Protein AF-A0A959PLN5-F1 (afdb_monomer_lite)

Sequence (98 aa):
MILLIRRAVSHLFRGSWIYIQAILFLGALLPHAAQAIGNEPPYVLEILKHSQTLNVLRGDHVERTFYVSVGRGGDGDKRKLGDKLTPTGVYRIVDFND

pLDDT: mean 71.99, std 15.17, range [48.72, 95.12]

Secondary structure (DSSP, 8-state):
--TTSSSSSSSTTSSHHHHHHHHHHHHTTS-----------S-EEEEETTTTEEEEEETTEEEEEEE----TT-SS---STTS-PPP-S---------

Radius of gyration: 34.03 Å; chains: 1; bounding box: 81×41×80 Å

Structure (mmCIF, N/CA/C/O backbone):
data_AF-A0A959PLN5-F1
#
_entry.id   AF-A0A959PLN5-F1
#
loop_
_atom_site.group_PDB
_atom_site.id
_atom_site.type_symbol
_atom_site.label_atom_id
_atom_site.label_alt_id
_atom_site.label_comp_id
_atom_site.label_asym_id
_atom_site.label_entity_id
_atom_site.label_seq_id
_atom_site.pdbx_PDB_ins_code
_atom_site.Cartn_x
_atom_site.Cartn_y
_atom_site.Cartn_z
_atom_site.occupancy
_atom_site.B_iso_or_equiv
_atom_site.auth_seq_id
_atom_site.auth_comp_id
_atom_site.auth_asym_id
_atom_site.auth_atom_id
_atom_site.pdbx_PDB_model_num
ATOM 1 N N . MET A 1 1 ? 62.570 -25.904 -62.547 1.00 51.00 1 MET A N 1
ATOM 2 C CA . MET A 1 1 ? 62.917 -25.503 -61.164 1.00 51.00 1 MET A CA 1
ATOM 3 C C . MET A 1 1 ? 61.731 -24.772 -60.515 1.00 51.00 1 MET A C 1
ATOM 5 O O . MET A 1 1 ? 61.811 -23.588 -60.252 1.00 51.00 1 MET A O 1
ATOM 9 N N . ILE A 1 2 ? 60.588 -25.453 -60.334 1.00 50.22 2 ILE A N 1
ATOM 10 C CA . ILE A 1 2 ? 59.321 -24.867 -59.815 1.00 50.22 2 ILE A CA 1
ATOM 11 C C . ILE A 1 2 ? 58.755 -25.707 -58.641 1.00 50.22 2 ILE A C 1
ATOM 13 O O . ILE A 1 2 ? 57.723 -25.393 -58.059 1.00 50.22 2 ILE A O 1
ATOM 17 N N . LEU A 1 3 ? 59.457 -26.768 -58.225 1.00 50.72 3 LEU A N 1
ATOM 18 C CA . LEU A 1 3 ? 58.946 -27.735 -57.246 1.00 50.72 3 LEU A CA 1
ATOM 19 C C . LEU A 1 3 ? 59.348 -27.458 -55.784 1.00 50.72 3 LEU A C 1
ATOM 21 O O . LEU A 1 3 ? 58.983 -28.237 -54.910 1.00 50.72 3 LEU A O 1
ATOM 25 N N . LEU A 1 4 ? 60.084 -26.376 -55.494 1.00 50.38 4 LEU A N 1
ATOM 26 C CA . LEU A 1 4 ? 60.598 -26.111 -54.138 1.00 50.38 4 LEU A CA 1
ATOM 27 C C . LEU A 1 4 ? 59.825 -25.037 -53.347 1.00 50.38 4 LEU A C 1
ATOM 29 O O . LEU A 1 4 ? 60.167 -24.780 -52.200 1.00 50.38 4 LEU A O 1
ATOM 33 N N . ILE A 1 5 ? 58.775 -24.429 -53.917 1.00 51.53 5 ILE A N 1
ATOM 34 C CA . ILE A 1 5 ? 58.025 -23.318 -53.280 1.00 51.53 5 ILE A CA 1
ATOM 35 C C . ILE A 1 5 ? 56.618 -23.758 -52.822 1.00 51.53 5 ILE A C 1
ATOM 37 O O . ILE A 1 5 ? 55.764 -22.945 -52.502 1.00 51.53 5 ILE A O 1
ATOM 41 N N . ARG A 1 6 ? 56.327 -25.065 -52.754 1.00 49.00 6 ARG A N 1
ATOM 42 C CA . ARG A 1 6 ? 55.027 -25.554 -52.238 1.00 49.00 6 ARG A CA 1
ATOM 43 C C . ARG A 1 6 ? 55.062 -26.145 -50.830 1.00 49.00 6 ARG A C 1
ATOM 45 O O . ARG A 1 6 ? 54.015 -26.525 -50.324 1.00 49.00 6 ARG A O 1
ATOM 52 N N . ARG A 1 7 ? 56.222 -26.191 -50.167 1.00 50.12 7 ARG A N 1
ATOM 53 C CA . ARG A 1 7 ? 56.357 -26.839 -48.845 1.00 50.12 7 ARG A CA 1
ATOM 54 C C . ARG A 1 7 ? 56.515 -25.885 -47.656 1.00 50.12 7 ARG A C 1
ATOM 56 O O . ARG A 1 7 ? 56.627 -26.353 -46.532 1.00 50.12 7 ARG A O 1
ATOM 63 N N . ALA A 1 8 ? 56.506 -24.572 -47.886 1.00 50.72 8 ALA A N 1
ATOM 64 C CA . ALA A 1 8 ? 56.781 -23.574 -46.845 1.00 50.72 8 ALA A CA 1
ATOM 65 C C . ALA A 1 8 ? 55.577 -22.685 -46.473 1.00 50.72 8 ALA A C 1
ATOM 67 O O . ALA A 1 8 ? 55.721 -21.772 -45.670 1.00 50.72 8 ALA A O 1
ATOM 68 N N . VAL A 1 9 ? 54.382 -22.944 -47.020 1.00 52.12 9 VAL A N 1
ATOM 69 C CA . VAL A 1 9 ? 53.184 -22.099 -46.808 1.00 52.12 9 VAL A CA 1
ATOM 70 C C . VAL A 1 9 ? 52.009 -22.923 -46.268 1.00 52.12 9 VAL A C 1
ATOM 72 O O . VAL A 1 9 ? 50.869 -22.778 -46.679 1.00 52.12 9 VAL A O 1
ATOM 75 N N . SER A 1 10 ? 52.275 -23.855 -45.355 1.00 49.91 10 SER A N 1
ATOM 76 C CA . SER A 1 10 ? 51.212 -24.589 -44.642 1.00 49.91 10 SER A CA 1
ATOM 77 C C . SER A 1 10 ? 51.410 -24.633 -43.127 1.00 49.91 10 SER A C 1
ATOM 79 O O . SER A 1 10 ? 50.555 -25.144 -42.409 1.00 49.91 10 SER A O 1
ATOM 81 N N . HIS A 1 11 ? 52.509 -24.063 -42.623 1.00 48.72 11 HIS A N 1
ATOM 82 C CA . HIS A 1 11 ? 52.799 -24.004 -41.190 1.00 48.72 11 HIS A CA 1
ATOM 83 C C . HIS A 1 11 ? 52.550 -22.627 -40.560 1.00 48.72 11 HIS A C 1
ATOM 85 O O . HIS A 1 11 ? 52.451 -22.548 -39.341 1.00 48.72 11 HIS A O 1
ATOM 91 N N . LEU A 1 12 ? 52.361 -21.563 -41.354 1.00 51.56 12 LEU A N 1
ATOM 92 C CA . LEU A 1 12 ? 52.123 -20.214 -40.818 1.00 51.56 12 LEU A CA 1
ATOM 93 C C . LEU A 1 12 ? 50.669 -19.929 -40.391 1.00 51.56 12 LEU A C 1
ATOM 95 O O . LEU A 1 12 ? 50.429 -18.945 -39.706 1.00 51.56 12 LEU A O 1
ATOM 99 N N . PHE A 1 13 ? 49.701 -20.782 -40.744 1.00 50.53 13 PHE A N 1
ATOM 100 C CA . PHE A 1 13 ? 48.266 -20.537 -40.503 1.00 50.53 13 PHE A CA 1
ATOM 101 C C . PHE A 1 13 ? 47.616 -21.493 -39.488 1.00 50.53 13 PHE A C 1
ATOM 103 O O . PHE A 1 13 ? 46.397 -21.631 -39.458 1.00 50.53 13 PHE A O 1
ATOM 110 N N . ARG A 1 14 ? 48.401 -22.174 -38.642 1.00 54.84 14 ARG A N 1
ATOM 111 C CA . ARG A 1 14 ? 47.859 -23.086 -37.611 1.00 54.84 14 ARG A CA 1
ATOM 112 C C . ARG A 1 14 ? 47.777 -22.490 -36.202 1.00 54.84 14 ARG A C 1
ATOM 114 O O . ARG A 1 14 ? 47.040 -23.020 -35.382 1.00 54.84 14 ARG A O 1
ATOM 121 N N . GLY A 1 15 ? 48.495 -21.401 -35.920 1.00 52.09 15 GLY A N 1
ATOM 122 C CA . GLY A 1 15 ? 48.582 -20.831 -34.567 1.00 52.09 15 GLY A CA 1
ATOM 123 C C . GLY A 1 15 ? 47.433 -19.893 -34.188 1.00 52.09 15 GLY A C 1
ATOM 124 O O . GLY A 1 15 ? 47.038 -19.847 -33.029 1.00 52.09 15 GLY A O 1
ATOM 125 N N . SER A 1 16 ? 46.855 -19.172 -35.153 1.00 54.53 16 SER A N 1
ATOM 126 C CA . SER A 1 16 ? 45.947 -18.050 -34.857 1.00 54.53 16 SER A CA 1
ATOM 127 C C . SER A 1 16 ? 44.486 -18.440 -34.596 1.00 54.53 16 SER A C 1
ATOM 129 O O . SER A 1 16 ? 43.720 -17.625 -34.094 1.00 54.53 16 SER A O 1
ATOM 131 N N . TRP A 1 17 ? 44.083 -19.678 -34.900 1.00 52.28 17 TRP A N 1
ATOM 132 C CA . TRP A 1 17 ? 42.695 -20.141 -34.729 1.00 52.28 17 TRP A CA 1
ATOM 133 C C . TRP A 1 17 ? 42.325 -20.401 -33.259 1.00 52.28 17 TRP A C 1
ATOM 135 O O . TRP A 1 17 ? 41.181 -20.214 -32.849 1.00 52.28 17 TRP A O 1
ATOM 145 N N . ILE A 1 18 ? 43.311 -20.788 -32.444 1.00 60.38 18 ILE A N 1
ATOM 146 C CA . ILE A 1 18 ? 43.126 -21.135 -31.027 1.00 60.38 18 ILE A CA 1
ATOM 147 C C . ILE A 1 18 ? 42.824 -19.876 -30.200 1.00 60.38 18 ILE A C 1
ATOM 149 O O . ILE A 1 18 ? 41.981 -19.902 -29.307 1.00 60.38 18 ILE A O 1
ATOM 153 N N . TYR A 1 19 ? 43.450 -18.748 -30.543 1.00 57.97 19 TYR A N 1
ATOM 154 C CA . TYR A 1 19 ? 43.239 -17.479 -29.842 1.00 57.97 19 TYR A CA 1
ATOM 155 C C . TYR A 1 19 ? 41.850 -16.885 -30.100 1.00 57.97 19 TYR A C 1
ATOM 157 O O . TYR A 1 19 ? 41.254 -16.312 -29.192 1.00 57.97 19 TYR A O 1
ATOM 165 N N . ILE A 1 20 ? 41.292 -17.078 -31.300 1.00 60.66 20 ILE A N 1
ATOM 166 C CA . ILE A 1 20 ? 39.936 -16.617 -31.633 1.00 60.66 20 ILE A CA 1
ATOM 167 C C . ILE A 1 20 ? 38.885 -17.405 -30.829 1.00 60.66 20 ILE A C 1
ATOM 169 O O . ILE A 1 20 ? 37.938 -16.821 -30.307 1.00 60.66 20 ILE A O 1
ATOM 173 N N . GLN A 1 21 ? 39.086 -18.716 -30.655 1.00 59.06 21 GLN A N 1
ATOM 174 C CA . GLN A 1 21 ? 38.235 -19.570 -29.813 1.00 59.06 21 GLN A CA 1
ATOM 175 C C . GLN A 1 21 ? 38.347 -19.205 -28.322 1.00 59.06 21 GLN A C 1
ATOM 177 O O . GLN A 1 21 ? 37.335 -19.153 -27.626 1.00 59.06 21 GLN A O 1
ATOM 182 N N . ALA A 1 22 ? 39.556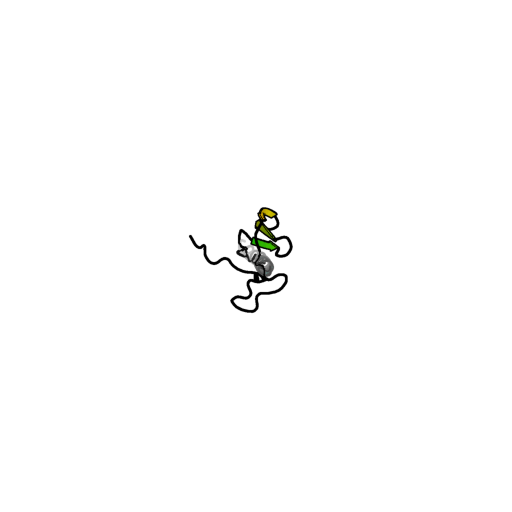 -18.898 -27.837 1.00 60.06 22 ALA A N 1
ATOM 183 C CA . ALA A 1 22 ? 39.791 -18.516 -26.445 1.00 60.06 22 ALA A CA 1
ATOM 184 C C . ALA A 1 22 ? 39.131 -17.174 -26.072 1.00 60.06 22 ALA A C 1
ATOM 186 O O . ALA A 1 22 ? 38.587 -17.048 -24.978 1.00 60.06 22 ALA A O 1
ATOM 187 N N . ILE A 1 23 ? 39.115 -16.192 -26.982 1.00 61.38 23 ILE A N 1
ATOM 18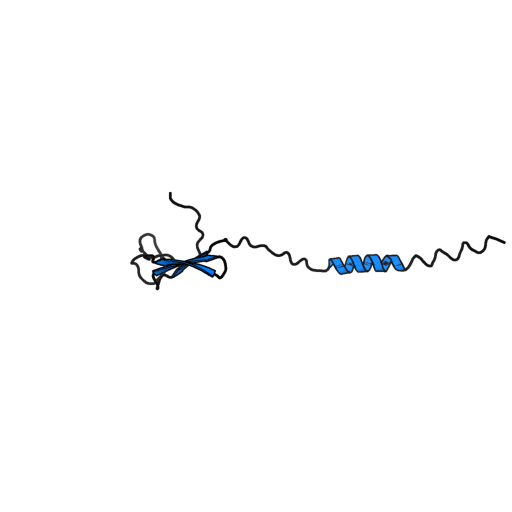8 C CA . ILE A 1 23 ? 38.438 -14.899 -26.767 1.00 61.38 23 ILE A CA 1
ATOM 189 C C . ILE A 1 23 ? 36.909 -15.071 -26.744 1.00 61.38 23 ILE A C 1
ATOM 191 O O . ILE A 1 23 ? 36.238 -14.471 -25.905 1.00 61.38 23 ILE A O 1
ATOM 195 N N . LEU A 1 24 ? 36.358 -15.939 -27.603 1.00 58.75 24 LEU A N 1
ATOM 196 C CA . LEU A 1 24 ? 34.929 -16.276 -27.595 1.00 58.75 24 LEU A CA 1
ATOM 197 C C . LEU A 1 24 ? 34.507 -17.027 -26.319 1.00 58.75 24 LEU A C 1
ATOM 199 O O . LEU A 1 24 ? 33.420 -16.781 -25.802 1.00 58.75 24 LEU A O 1
ATOM 203 N N . PHE A 1 25 ? 35.370 -17.887 -25.769 1.00 58.78 25 PHE A N 1
ATOM 204 C CA . PHE A 1 25 ? 35.116 -18.573 -24.495 1.00 58.78 25 PHE A CA 1
ATOM 205 C C . PHE A 1 25 ? 35.285 -17.658 -23.270 1.00 58.78 25 PHE A C 1
ATOM 207 O O . PHE A 1 25 ? 34.536 -17.790 -22.305 1.00 58.78 25 PHE A O 1
ATOM 214 N N . LEU A 1 26 ? 36.222 -16.704 -23.305 1.00 58.06 26 LEU A N 1
ATOM 215 C CA . LEU A 1 26 ? 36.441 -15.754 -22.207 1.00 58.06 26 LEU A CA 1
ATOM 216 C C . LEU A 1 26 ? 35.278 -14.757 -22.059 1.00 58.06 26 LEU A C 1
ATOM 218 O O . LEU A 1 26 ? 34.937 -14.375 -20.942 1.00 58.06 26 LEU A O 1
ATOM 222 N N . GLY A 1 27 ? 34.621 -14.383 -23.162 1.00 58.22 27 GLY A N 1
ATOM 223 C CA . GLY A 1 27 ? 33.413 -13.549 -23.128 1.00 58.22 27 GLY A CA 1
ATOM 224 C C . GLY A 1 27 ? 32.165 -14.262 -22.584 1.00 58.22 27 GLY A C 1
ATOM 225 O O . GLY A 1 27 ? 31.246 -13.600 -22.108 1.00 58.22 27 GLY A O 1
ATOM 226 N N . ALA A 1 28 ? 32.132 -15.599 -22.606 1.00 58.16 28 ALA A N 1
ATOM 227 C CA . ALA A 1 28 ? 30.980 -16.402 -22.180 1.00 58.16 28 ALA A CA 1
ATOM 228 C C . ALA A 1 28 ? 30.879 -16.602 -20.653 1.00 58.16 28 ALA A C 1
ATOM 230 O O . ALA A 1 28 ? 29.877 -17.120 -20.165 1.00 58.16 28 ALA A O 1
ATOM 231 N N . LEU A 1 29 ? 31.899 -16.183 -19.896 1.00 57.09 29 LEU A N 1
ATOM 232 C CA . LEU A 1 29 ? 31.930 -16.229 -18.429 1.00 57.09 29 LEU A CA 1
ATOM 233 C C . LEU A 1 29 ? 31.432 -14.940 -17.766 1.00 57.09 29 LEU A C 1
ATOM 235 O O . LEU A 1 29 ? 31.430 -14.855 -16.539 1.00 57.09 29 LEU A O 1
ATOM 239 N N . LEU A 1 30 ? 30.995 -13.945 -18.544 1.00 66.19 30 LEU A N 1
ATOM 240 C CA . LEU A 1 30 ? 30.318 -12.785 -17.980 1.00 66.19 30 LEU A CA 1
ATOM 241 C C . LEU A 1 30 ? 28.960 -13.246 -17.427 1.00 66.19 30 LEU A C 1
ATOM 243 O O . LEU A 1 30 ? 28.105 -13.681 -18.210 1.00 66.19 30 LEU A O 1
ATOM 247 N N . PRO A 1 31 ? 28.734 -13.179 -16.099 1.00 67.44 31 PRO A N 1
ATOM 248 C CA . PRO A 1 31 ? 27.417 -13.438 -15.557 1.00 67.44 31 PRO A CA 1
ATOM 249 C C . PRO A 1 31 ? 26.486 -12.412 -16.191 1.00 67.44 31 PRO A C 1
ATOM 251 O O . PRO A 1 31 ? 26.647 -11.204 -16.012 1.00 67.44 31 PRO A O 1
ATOM 254 N N . HIS A 1 32 ? 25.527 -12.898 -16.974 1.00 63.72 32 HIS A N 1
ATOM 255 C CA . HIS A 1 32 ? 24.399 -12.085 -17.375 1.00 63.72 32 HIS A CA 1
ATOM 256 C C . HIS A 1 32 ? 23.665 -11.785 -16.074 1.00 63.72 32 HIS A C 1
ATOM 258 O O . HIS A 1 32 ? 22.920 -12.625 -15.571 1.00 63.72 32 HIS A O 1
ATOM 264 N N . ALA A 1 33 ? 23.943 -10.622 -15.484 1.00 64.19 33 ALA A N 1
ATOM 265 C CA . ALA A 1 33 ? 23.096 -10.044 -14.463 1.00 64.19 33 ALA A CA 1
ATOM 266 C C . ALA A 1 33 ? 21.753 -9.793 -15.147 1.00 64.19 33 ALA A C 1
ATOM 268 O O . ALA A 1 33 ? 21.516 -8.733 -15.724 1.00 64.19 33 ALA A O 1
ATOM 269 N N . ALA A 1 34 ? 20.921 -10.833 -15.185 1.00 64.75 34 ALA A N 1
ATOM 270 C CA . ALA A 1 34 ? 19.544 -10.735 -15.592 1.00 64.75 34 ALA A CA 1
ATOM 271 C C . ALA A 1 34 ? 18.929 -9.713 -14.643 1.00 64.75 34 ALA A C 1
ATOM 273 O O . ALA A 1 34 ? 18.744 -9.977 -13.455 1.00 64.75 34 ALA A O 1
ATOM 274 N N . GLN A 1 35 ? 18.715 -8.506 -15.158 1.00 63.22 35 GLN A N 1
ATOM 275 C CA . GLN A 1 35 ? 17.9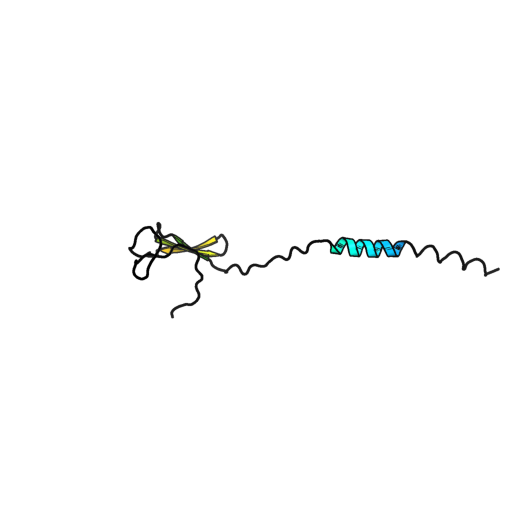30 -7.495 -14.483 1.00 63.22 35 GLN A CA 1
ATOM 276 C C . GLN A 1 35 ? 16.549 -8.124 -14.329 1.00 63.22 35 GLN A C 1
ATOM 278 O O . GLN A 1 35 ? 15.808 -8.260 -15.303 1.00 63.22 35 GLN A O 1
ATOM 283 N N . ALA A 1 36 ? 16.232 -8.594 -13.125 1.00 61.94 36 ALA A N 1
ATOM 284 C CA . ALA A 1 36 ? 14.861 -8.884 -12.774 1.00 61.94 36 ALA A CA 1
ATOM 285 C C . ALA A 1 36 ? 14.150 -7.532 -12.828 1.00 61.94 36 ALA A C 1
ATOM 287 O O . ALA A 1 36 ? 14.250 -6.736 -11.897 1.00 61.94 36 ALA A O 1
ATOM 288 N N . ILE A 1 37 ? 13.505 -7.238 -13.959 1.00 63.56 37 ILE A N 1
ATOM 289 C CA . ILE A 1 37 ? 12.541 -6.148 -14.052 1.00 63.56 37 ILE A CA 1
ATOM 290 C C . ILE A 1 37 ? 11.383 -6.611 -13.175 1.00 63.56 37 ILE A C 1
ATOM 292 O O . ILE A 1 37 ? 10.478 -7.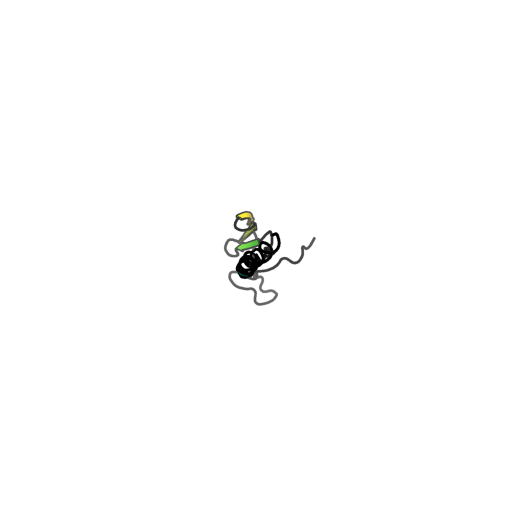318 -13.618 1.00 63.56 37 ILE A O 1
ATOM 296 N N . GLY A 1 38 ? 11.503 -6.340 -11.877 1.00 61.19 38 GLY A N 1
ATOM 297 C CA . GLY A 1 38 ? 10.429 -6.555 -10.935 1.00 61.19 38 GLY A CA 1
ATOM 298 C C . GLY A 1 38 ? 9.245 -5.736 -11.420 1.00 61.19 38 GLY A C 1
ATOM 299 O O . GLY A 1 38 ? 9.390 -4.547 -11.697 1.00 61.19 38 GLY A O 1
ATOM 300 N N . ASN A 1 39 ? 8.086 -6.380 -11.550 1.00 68.81 39 ASN A N 1
ATOM 301 C CA . ASN A 1 39 ? 6.801 -5.698 -11.669 1.00 68.81 39 ASN A CA 1
ATOM 302 C C . ASN A 1 39 ? 6.520 -4.978 -10.341 1.00 68.81 39 ASN A C 1
ATOM 304 O O . ASN A 1 39 ? 5.668 -5.405 -9.560 1.00 68.81 39 ASN A O 1
ATOM 308 N N . GLU A 1 40 ? 7.280 -3.925 -10.058 1.00 73.12 40 GLU A N 1
ATOM 309 C CA . GLU A 1 40 ? 6.944 -2.984 -9.005 1.00 73.12 40 GLU A CA 1
ATOM 310 C C . GLU A 1 40 ? 5.586 -2.376 -9.366 1.00 73.12 40 GLU A C 1
ATOM 312 O O . GLU A 1 40 ? 5.384 -1.944 -10.511 1.00 73.12 40 GLU A O 1
ATOM 317 N N . PRO A 1 41 ? 4.609 -2.402 -8.445 1.00 77.88 41 PRO A N 1
ATOM 318 C CA . PRO A 1 41 ? 3.330 -1.780 -8.706 1.00 77.88 41 PRO A CA 1
ATOM 319 C C . PRO A 1 41 ? 3.566 -0.294 -9.013 1.00 77.88 41 PRO A C 1
ATOM 321 O O . PRO A 1 41 ? 4.318 0.371 -8.299 1.00 77.88 41 PRO A O 1
ATOM 324 N N . PRO A 1 42 ? 2.920 0.259 -10.054 1.00 86.31 42 PRO A N 1
ATOM 325 C CA . PRO A 1 42 ? 3.138 1.650 -10.450 1.00 86.31 42 PRO A CA 1
ATOM 326 C C . PRO A 1 42 ? 2.739 2.638 -9.349 1.00 86.31 42 PRO A C 1
ATOM 328 O O . PRO A 1 42 ? 3.209 3.772 -9.349 1.00 86.31 42 PRO A O 1
ATOM 331 N N . TYR A 1 43 ? 1.889 2.198 -8.415 1.00 91.19 43 TYR A N 1
ATOM 332 C CA 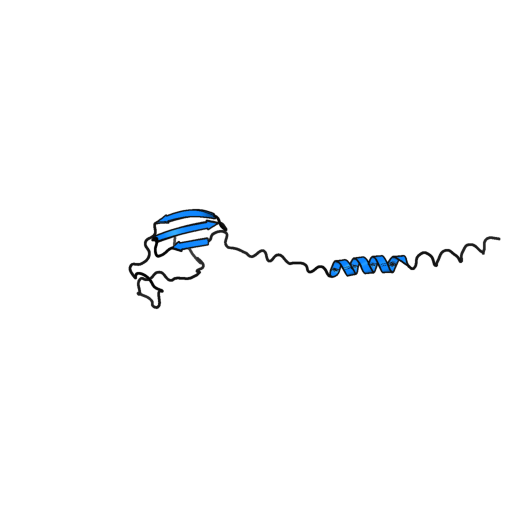. TYR A 1 43 ? 1.441 2.976 -7.276 1.00 91.19 43 TYR A CA 1
ATOM 333 C C . TYR A 1 43 ? 1.515 2.174 -5.984 1.00 91.19 43 TYR A C 1
ATOM 335 O O . TYR A 1 43 ? 1.098 1.014 -5.928 1.00 91.19 43 TYR A O 1
ATOM 343 N N . VAL A 1 44 ? 1.974 2.843 -4.933 1.00 92.19 44 VAL A N 1
ATOM 344 C CA . VAL A 1 44 ? 1.962 2.351 -3.556 1.00 92.19 44 VAL A CA 1
ATOM 345 C C . VAL A 1 44 ? 1.080 3.280 -2.733 1.00 92.19 44 VAL A C 1
ATOM 347 O O . VAL A 1 44 ? 1.172 4.499 -2.851 1.00 92.19 44 VAL A O 1
ATOM 350 N N . LEU A 1 45 ? 0.198 2.709 -1.913 1.00 92.12 45 LEU A N 1
ATOM 351 C CA . LEU A 1 45 ? -0.599 3.476 -0.960 1.00 92.12 45 LEU A CA 1
ATOM 352 C C . LEU A 1 45 ? -0.019 3.298 0.434 1.00 92.12 45 LEU A C 1
ATOM 354 O O . LEU A 1 45 ? 0.003 2.187 0.964 1.00 92.12 45 LEU A O 1
ATOM 358 N N . GLU A 1 46 ? 0.408 4.396 1.039 1.00 91.12 46 GLU A N 1
ATOM 359 C CA . GLU A 1 46 ? 0.865 4.412 2.422 1.00 91.12 46 GLU A CA 1
ATOM 360 C C . GLU A 1 46 ? -0.221 5.030 3.299 1.00 91.12 46 GLU A C 1
ATOM 362 O O . GLU A 1 46 ? -0.614 6.182 3.117 1.00 91.12 46 GLU A O 1
ATOM 367 N N . ILE A 1 47 ? -0.728 4.253 4.256 1.00 89.06 47 ILE A N 1
ATOM 368 C CA . ILE A 1 47 ? -1.759 4.701 5.193 1.00 89.06 47 ILE A CA 1
ATOM 369 C C . ILE A 1 47 ? -1.120 4.852 6.567 1.00 89.06 47 ILE A C 1
ATOM 371 O O . ILE A 1 47 ? -0.814 3.871 7.248 1.00 89.06 47 ILE A O 1
ATOM 375 N N . LEU A 1 48 ? -0.959 6.098 6.995 1.00 87.75 48 LEU A N 1
ATOM 376 C CA . LEU A 1 48 ? -0.398 6.441 8.291 1.00 87.75 48 LEU A CA 1
ATOM 377 C C . LEU A 1 48 ? -1.537 6.563 9.309 1.00 87.75 48 LEU A C 1
ATOM 379 O O . LEU A 1 48 ? -2.267 7.554 9.354 1.00 87.75 48 LEU A O 1
ATOM 383 N N . LYS A 1 49 ? -1.701 5.526 10.137 1.00 81.25 49 LYS A N 1
ATOM 384 C CA . LYS A 1 49 ? -2.795 5.427 11.121 1.00 81.25 49 LYS A CA 1
ATOM 385 C C . LYS A 1 49 ? -2.780 6.562 12.149 1.00 81.25 49 LYS A C 1
ATOM 387 O O . LYS A 1 49 ? -3.836 7.096 12.466 1.00 81.25 49 LYS A O 1
ATOM 392 N N . HIS A 1 50 ? -1.601 6.948 12.633 1.00 79.81 50 HIS A N 1
ATOM 393 C CA . HIS A 1 50 ? -1.469 7.987 13.657 1.00 79.81 50 HIS A CA 1
ATOM 394 C C . HIS A 1 50 ? -1.826 9.383 13.128 1.00 79.81 50 HIS A C 1
ATOM 396 O O . HIS A 1 50 ? -2.544 10.129 13.785 1.00 79.81 50 HIS A O 1
ATOM 402 N N . SER A 1 51 ? -1.368 9.723 11.919 1.00 83.31 51 SER A N 1
ATOM 403 C CA . SER A 1 51 ? -1.641 11.020 11.288 1.00 83.31 51 SER A CA 1
ATOM 404 C C . SER A 1 51 ? -2.957 11.061 10.516 1.00 83.31 51 SER A C 1
ATOM 406 O O . SER A 1 51 ? -3.341 12.131 10.057 1.00 83.31 51 SER A O 1
ATOM 408 N N . GLN A 1 52 ? -3.656 9.928 10.380 1.00 86.94 52 GLN A N 1
ATOM 409 C CA . GLN A 1 52 ? -4.920 9.828 9.646 1.00 86.94 52 GLN A CA 1
ATOM 410 C C . GLN A 1 52 ? -4.787 10.293 8.185 1.00 86.94 52 GLN A C 1
ATOM 412 O O . GLN A 1 52 ? -5.668 10.948 7.624 1.00 86.94 52 GLN A O 1
ATOM 417 N N . THR A 1 53 ? -3.658 9.954 7.561 1.00 89.94 53 THR A N 1
ATOM 418 C CA . THR A 1 53 ? -3.328 10.346 6.186 1.00 89.94 53 THR A CA 1
ATOM 419 C C . THR A 1 53 ? -3.115 9.133 5.296 1.00 89.94 53 THR A C 1
ATOM 421 O O . THR A 1 53 ? -2.532 8.134 5.719 1.00 89.94 53 THR A O 1
ATOM 424 N N . LEU A 1 54 ? -3.551 9.248 4.045 1.00 92.00 54 LEU A N 1
ATOM 425 C CA . LEU A 1 54 ? -3.257 8.313 2.966 1.00 92.00 54 LEU A CA 1
ATOM 426 C C . LEU A 1 54 ? -2.409 9.031 1.920 1.00 92.00 54 LEU A C 1
ATOM 428 O O . LEU A 1 54 ? -2.864 10.007 1.322 1.00 92.00 54 LEU A O 1
ATOM 432 N N . ASN A 1 55 ? -1.200 8.533 1.695 1.00 94.69 55 ASN A N 1
ATOM 433 C CA . ASN A 1 55 ? -0.301 8.997 0.651 1.00 94.69 55 ASN A CA 1
ATOM 434 C C . ASN A 1 55 ? -0.388 8.056 -0.552 1.00 94.69 55 ASN A C 1
ATOM 436 O O . ASN A 1 55 ? -0.339 6.835 -0.403 1.00 94.69 55 ASN A O 1
ATOM 440 N N . VAL A 1 56 ? -0.501 8.632 -1.744 1.00 94.50 56 VAL A N 1
ATOM 441 C CA . VAL A 1 56 ? -0.362 7.929 -3.019 1.00 94.50 56 VAL A CA 1
ATOM 442 C C . VAL A 1 56 ? 1.055 8.170 -3.511 1.00 94.50 56 VAL A C 1
ATOM 444 O O . VAL A 1 56 ? 1.417 9.314 -3.791 1.00 94.50 56 VAL A O 1
ATOM 447 N N . LEU A 1 57 ? 1.853 7.112 -3.599 1.00 93.56 57 LEU A N 1
ATOM 448 C CA . LEU A 1 57 ? 3.242 7.169 -4.027 1.00 93.56 57 LEU A CA 1
ATOM 449 C C . LEU A 1 57 ? 3.408 6.571 -5.424 1.00 93.56 57 LEU A C 1
ATOM 451 O O . LEU A 1 57 ? 2.801 5.545 -5.736 1.00 93.56 57 LEU A O 1
ATOM 455 N N . ARG A 1 58 ? 4.273 7.186 -6.236 1.00 91.44 58 ARG A N 1
ATOM 456 C CA . ARG A 1 58 ? 4.816 6.621 -7.479 1.00 91.44 58 ARG A CA 1
ATOM 457 C C . ARG A 1 58 ? 6.335 6.532 -7.327 1.00 91.44 58 ARG A C 1
ATOM 459 O O . ARG A 1 58 ? 7.024 7.550 -7.406 1.00 91.44 58 ARG A O 1
ATOM 466 N N . GLY A 1 59 ? 6.851 5.328 -7.082 1.00 88.31 59 GLY A N 1
ATOM 467 C CA . GLY A 1 59 ? 8.235 5.155 -6.626 1.00 88.31 59 GLY A CA 1
ATOM 468 C C . GLY A 1 59 ? 8.458 5.887 -5.299 1.00 88.31 59 GLY A C 1
ATOM 469 O O . GLY A 1 59 ? 7.657 5.744 -4.380 1.00 88.31 59 GLY A O 1
ATOM 470 N N . ASP A 1 60 ? 9.486 6.734 -5.236 1.00 88.94 60 ASP A N 1
ATOM 471 C CA . ASP A 1 60 ? 9.849 7.491 -4.026 1.00 88.94 60 ASP A CA 1
ATOM 472 C C . ASP A 1 60 ? 9.118 8.842 -3.889 1.00 88.94 60 ASP A C 1
ATOM 474 O O . ASP A 1 60 ? 9.415 9.634 -2.993 1.00 88.94 60 ASP A O 1
ATOM 478 N N . HIS A 1 61 ? 8.180 9.150 -4.791 1.00 92.31 61 HIS A N 1
ATOM 479 C CA . HIS A 1 61 ? 7.496 10.442 -4.825 1.00 92.31 61 HIS A CA 1
ATOM 480 C C . HIS A 1 61 ? 6.042 10.346 -4.358 1.00 92.31 61 HIS A C 1
ATOM 482 O O . HIS A 1 61 ? 5.277 9.532 -4.873 1.00 92.31 61 HIS A O 1
ATOM 488 N N . VAL A 1 62 ? 5.637 11.233 -3.443 1.00 93.81 62 VAL A N 1
ATOM 489 C CA . VAL A 1 62 ? 4.235 11.391 -3.028 1.00 93.81 62 VAL A CA 1
ATOM 490 C C . VAL A 1 62 ? 3.496 12.236 -4.066 1.00 93.81 62 VAL A C 1
ATOM 492 O O . VAL A 1 62 ? 3.684 13.447 -4.132 1.00 93.81 62 VAL A O 1
ATOM 495 N N . GLU A 1 63 ? 2.625 11.612 -4.857 1.00 95.12 63 GLU A N 1
ATOM 496 C CA . GLU A 1 63 ? 1.783 12.320 -5.829 1.00 95.12 63 GLU A CA 1
ATOM 497 C C . GLU A 1 63 ? 0.620 13.058 -5.169 1.00 95.12 63 GLU A C 1
ATOM 499 O O . GLU A 1 63 ? 0.178 14.104 -5.653 1.00 95.12 63 GLU A O 1
ATOM 504 N N . ARG A 1 64 ? 0.063 12.482 -4.098 1.00 94.00 64 ARG A N 1
ATOM 505 C CA . ARG A 1 64 ? -1.103 13.050 -3.424 1.00 94.00 64 ARG A CA 1
ATOM 506 C C . ARG A 1 64 ? -1.229 12.562 -1.991 1.00 94.00 64 ARG A C 1
ATOM 508 O O . ARG A 1 64 ? -0.977 11.397 -1.706 1.00 94.00 64 ARG A O 1
ATOM 515 N N . THR A 1 65 ? -1.730 13.440 -1.131 1.00 94.06 65 THR A N 1
ATOM 516 C CA . THR A 1 65 ? -2.107 13.118 0.245 1.00 94.06 65 THR A CA 1
ATOM 517 C C . THR A 1 65 ? -3.592 13.388 0.452 1.00 94.06 65 THR A C 1
ATOM 519 O O . THR A 1 65 ? -4.112 14.421 0.029 1.00 94.06 65 THR A O 1
ATOM 522 N N . PHE A 1 66 ? -4.272 12.459 1.115 1.00 91.88 66 PHE A N 1
ATOM 523 C CA . PHE A 1 66 ? -5.671 12.569 1.510 1.00 91.88 66 PHE A CA 1
ATOM 524 C C . PHE A 1 66 ? -5.810 12.416 3.022 1.00 91.88 66 PHE A C 1
ATOM 526 O O . PHE A 1 66 ? -5.116 11.605 3.636 1.00 91.88 66 PHE A O 1
ATOM 533 N N . TYR A 1 67 ? -6.755 13.144 3.613 1.00 90.62 67 TYR A N 1
ATOM 534 C CA . TYR A 1 67 ? -7.193 12.897 4.984 1.00 90.62 67 TYR A CA 1
ATOM 535 C C . TYR A 1 67 ? -8.176 11.727 4.999 1.00 90.62 67 TYR A C 1
ATOM 537 O O . TYR A 1 67 ? -9.154 11.726 4.249 1.00 90.62 67 TYR A O 1
ATOM 545 N N . VAL A 1 68 ? -7.918 10.729 5.842 1.00 84.88 68 VAL A N 1
ATOM 546 C CA . VAL A 1 68 ? -8.723 9.504 5.931 1.00 84.88 68 VAL A CA 1
ATOM 547 C C . VAL A 1 68 ? -9.071 9.192 7.376 1.00 84.88 68 VAL A C 1
ATOM 549 O O . VAL A 1 68 ? -8.246 9.298 8.273 1.00 84.88 68 VAL A O 1
ATOM 552 N N . SER A 1 69 ? -10.298 8.745 7.623 1.00 78.81 69 SER A N 1
ATOM 553 C CA . SER A 1 69 ? -10.657 8.211 8.936 1.00 78.81 69 SER A CA 1
ATOM 554 C C . SER A 1 69 ? -10.181 6.763 9.051 1.00 78.81 69 SER A C 1
ATOM 556 O O . SER A 1 69 ? -10.678 5.886 8.347 1.00 78.81 69 SER A O 1
ATOM 558 N N . VAL A 1 70 ? -9.244 6.489 9.957 1.00 71.06 70 VAL A N 1
ATOM 559 C CA . VAL A 1 70 ? -8.933 5.118 10.393 1.00 71.06 70 VAL A CA 1
ATOM 560 C C . VAL A 1 70 ? -9.892 4.704 11.510 1.00 71.06 70 VAL A C 1
ATOM 562 O O . VAL A 1 70 ? -10.380 5.547 12.264 1.00 71.06 70 VAL A O 1
ATOM 565 N N . GLY A 1 71 ? -10.246 3.416 11.573 1.00 65.19 71 GLY A N 1
ATOM 566 C CA . GLY A 1 71 ? -11.286 2.929 12.484 1.00 65.19 71 GLY A CA 1
ATOM 567 C C . GLY A 1 71 ? -11.046 3.330 13.948 1.00 65.19 71 GLY A C 1
ATOM 568 O O . GLY A 1 71 ? -9.906 3.416 14.396 1.00 65.19 71 GLY A O 1
ATOM 569 N N . ARG A 1 72 ? -12.130 3.553 14.713 1.00 60.00 72 ARG A N 1
ATOM 570 C CA . ARG A 1 72 ? -12.111 4.060 16.109 1.00 60.00 72 ARG A CA 1
ATOM 571 C C . ARG A 1 72 ? -11.329 3.195 17.114 1.00 60.00 72 ARG A C 1
ATOM 573 O O . ARG A 1 72 ? -11.245 3.577 18.274 1.00 60.00 72 ARG A O 1
ATOM 580 N N . GLY A 1 73 ? -10.824 2.028 16.711 1.00 60.75 73 GLY A N 1
ATOM 581 C CA . GLY A 1 73 ? -10.206 1.041 17.600 1.00 60.75 73 GLY A CA 1
ATOM 582 C C . GLY A 1 73 ? -8.884 1.466 18.254 1.00 60.75 73 GLY A C 1
ATOM 583 O O . GLY A 1 73 ? -8.408 0.739 19.117 1.00 60.75 73 GLY A O 1
ATOM 584 N N . GLY A 1 74 ? -8.317 2.625 17.898 1.00 61.41 74 GLY A N 1
ATOM 585 C CA . GLY A 1 74 ? -7.068 3.126 18.478 1.00 61.41 74 GLY A CA 1
ATOM 586 C C . GLY A 1 74 ? -5.818 2.455 17.902 1.00 61.41 74 GLY A C 1
ATOM 587 O O . GLY A 1 74 ? -5.854 1.870 16.815 1.00 61.41 74 GLY A O 1
ATOM 588 N N . ASP A 1 75 ? -4.705 2.571 18.625 1.00 61.09 75 ASP A N 1
ATOM 589 C CA . ASP A 1 75 ? -3.435 1.949 18.253 1.00 61.09 75 ASP A CA 1
ATOM 590 C C . ASP A 1 75 ? -3.494 0.426 18.442 1.00 61.09 75 ASP A C 1
ATOM 592 O O . ASP A 1 75 ? -3.978 -0.080 19.455 1.00 61.09 75 ASP A O 1
ATOM 596 N N . GLY A 1 76 ? -2.985 -0.318 17.457 1.00 66.00 76 GLY A N 1
ATOM 597 C CA . GLY A 1 76 ? -2.916 -1.779 17.495 1.00 66.00 76 GLY A C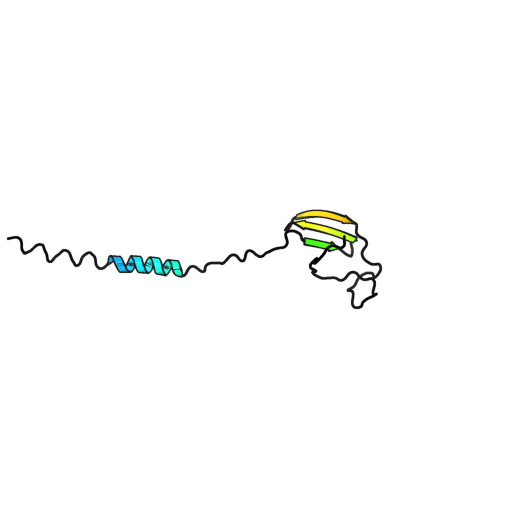A 1
ATOM 598 C C . GLY A 1 76 ? -3.394 -2.468 16.219 1.00 66.00 76 GLY A C 1
ATOM 599 O O . GLY A 1 76 ? -3.965 -1.852 15.313 1.00 66.00 76 GLY A O 1
ATOM 600 N N . ASP A 1 77 ? -3.133 -3.771 16.150 1.00 65.81 77 ASP A N 1
ATOM 601 C CA . ASP A 1 77 ? -3.453 -4.604 14.993 1.00 65.81 77 ASP A CA 1
ATOM 602 C C . ASP A 1 77 ? -4.809 -5.278 15.137 1.00 65.81 77 ASP A C 1
ATOM 604 O O . ASP A 1 77 ? -5.177 -5.773 16.205 1.00 65.81 77 ASP A O 1
ATOM 608 N N . LYS A 1 78 ? -5.542 -5.353 14.024 1.00 70.31 78 LYS A N 1
ATOM 609 C CA . LYS A 1 78 ? -6.793 -6.103 13.950 1.00 70.31 78 LYS A CA 1
ATOM 610 C C . LYS A 1 78 ? -6.502 -7.593 14.143 1.00 70.31 78 LYS A C 1
ATOM 612 O O . LYS A 1 78 ? -5.850 -8.202 13.298 1.00 70.31 78 LYS A O 1
ATOM 617 N N . ARG A 1 79 ? -7.012 -8.185 15.227 1.00 73.62 79 ARG A N 1
ATOM 618 C CA . ARG A 1 79 ? -6.830 -9.617 15.530 1.00 73.62 79 ARG A CA 1
ATOM 619 C C . ARG A 1 79 ? -8.067 -10.445 15.195 1.00 73.62 79 ARG A C 1
ATOM 621 O O . ARG A 1 79 ? -7.935 -11.638 14.932 1.00 73.62 79 ARG A O 1
ATOM 628 N N . LYS A 1 80 ? -9.258 -9.838 15.202 1.00 72.94 80 LYS A N 1
ATOM 629 C CA . LYS A 1 80 ? -10.540 -10.501 14.934 1.00 72.94 80 LYS A CA 1
ATOM 630 C C . LYS A 1 80 ? -11.476 -9.633 14.086 1.00 72.94 80 LYS A C 1
ATOM 632 O O . LYS A 1 80 ? -11.337 -8.411 13.961 1.00 72.94 80 LYS A O 1
ATOM 637 N N . LEU A 1 81 ? -12.450 -10.290 13.455 1.00 68.88 81 LEU A N 1
ATOM 638 C CA . LEU A 1 81 ? -13.543 -9.613 12.761 1.00 68.88 81 LEU A CA 1
ATOM 639 C C . LEU A 1 81 ? -14.386 -8.842 13.789 1.00 68.88 81 LEU A C 1
ATOM 641 O O . LEU A 1 81 ? -14.762 -9.394 14.814 1.00 68.88 81 LEU A O 1
ATOM 645 N N . GLY A 1 82 ? -14.688 -7.574 13.505 1.00 70.69 82 GLY A N 1
ATOM 646 C CA . GLY A 1 82 ? -15.479 -6.724 14.402 1.00 70.69 82 GLY A CA 1
ATOM 647 C C . GLY A 1 82 ? -14.671 -5.836 15.353 1.00 70.69 82 GLY A C 1
ATOM 648 O O . GLY A 1 82 ? -15.256 -4.930 15.936 1.00 70.69 82 GLY A O 1
ATOM 649 N N . ASP A 1 83 ? -13.342 -5.978 15.420 1.00 66.69 83 ASP A N 1
ATOM 650 C CA . ASP A 1 83 ? -12.482 -5.175 16.315 1.00 66.69 83 ASP A CA 1
ATOM 651 C C . ASP A 1 83 ? -12.393 -3.681 15.933 1.00 66.69 83 ASP A C 1
ATOM 653 O O . ASP A 1 83 ? -11.748 -2.898 16.620 1.00 66.69 83 ASP A O 1
ATOM 657 N N . LYS A 1 84 ? -13.018 -3.262 14.819 1.00 69.81 84 LYS A N 1
ATOM 658 C CA . LYS A 1 84 ? -13.018 -1.878 14.287 1.00 69.81 84 LYS A CA 1
ATOM 659 C C . LYS A 1 84 ? -11.620 -1.257 14.104 1.00 69.81 84 LYS A C 1
ATOM 661 O O . LYS A 1 84 ? -11.508 -0.043 13.951 1.00 69.81 84 LYS A O 1
ATOM 666 N N . LEU A 1 85 ? -10.576 -2.083 14.086 1.00 67.94 85 LEU A N 1
ATOM 667 C CA . LEU A 1 85 ? -9.189 -1.703 13.841 1.00 67.94 85 LEU A CA 1
ATOM 668 C C . LEU A 1 85 ? -8.856 -1.797 12.350 1.00 67.94 85 LEU A C 1
ATOM 670 O O . LEU A 1 85 ? -9.251 -2.755 11.677 1.00 67.94 85 LEU A O 1
ATOM 674 N N . THR A 1 86 ? -8.088 -0.827 11.851 1.00 75.06 86 THR A N 1
ATOM 675 C CA . THR A 1 86 ? -7.426 -0.929 10.544 1.00 75.06 86 THR A CA 1
ATOM 676 C C . THR A 1 86 ? -6.211 -1.854 10.693 1.00 75.06 86 THR A C 1
ATOM 678 O O . THR A 1 86 ? -5.364 -1.575 11.548 1.00 75.06 86 THR A O 1
ATOM 681 N N . PRO A 1 87 ? -6.111 -2.954 9.925 1.00 76.56 87 PRO A N 1
ATOM 682 C CA . PRO A 1 87 ? -4.947 -3.837 9.961 1.00 76.56 87 PRO A CA 1
ATOM 683 C C . PRO A 1 87 ? -3.654 -3.086 9.620 1.00 76.56 87 PRO A C 1
ATOM 685 O O . PRO A 1 87 ? -3.676 -2.166 8.805 1.00 76.56 87 PRO A O 1
ATOM 688 N N . THR A 1 88 ? -2.539 -3.484 10.227 1.00 82.62 88 THR A N 1
ATOM 689 C CA . THR A 1 88 ? -1.210 -2.958 9.892 1.00 82.62 88 THR A CA 1
ATOM 690 C C . THR A 1 88 ? -0.467 -4.007 9.073 1.00 82.62 88 THR A C 1
ATOM 692 O O . THR A 1 88 ? -0.474 -5.184 9.427 1.00 82.62 88 THR A O 1
ATOM 695 N N . GLY A 1 89 ? 0.158 -3.594 7.973 1.00 84.00 89 GLY A N 1
ATOM 696 C CA . GLY A 1 89 ? 0.908 -4.490 7.099 1.00 84.00 89 GLY A CA 1
ATOM 697 C C . GLY A 1 89 ? 0.865 -4.055 5.641 1.00 84.00 89 GLY A C 1
ATOM 698 O O . GLY A 1 89 ? 0.285 -3.024 5.300 1.00 84.00 89 GLY A O 1
ATOM 699 N N . VAL A 1 90 ? 1.482 -4.865 4.784 1.00 86.62 90 VAL A N 1
ATOM 700 C CA . VAL A 1 90 ? 1.474 -4.669 3.333 1.00 86.62 90 VAL A CA 1
ATOM 701 C C . VAL A 1 90 ? 0.314 -5.457 2.739 1.00 86.62 90 VAL A C 1
ATOM 703 O O . VAL A 1 90 ? 0.201 -6.665 2.949 1.00 86.62 90 VAL A O 1
ATOM 706 N N . TYR A 1 91 ? -0.538 -4.770 1.985 1.00 88.75 91 TYR A N 1
ATOM 707 C CA . TYR A 1 91 ? -1.713 -5.351 1.343 1.00 88.75 91 TYR A CA 1
ATOM 708 C C . TYR A 1 91 ? -1.707 -5.048 -0.151 1.00 88.75 91 TYR A C 1
ATOM 710 O O . TYR A 1 91 ? -1.169 -4.035 -0.594 1.00 88.75 91 TYR A O 1
ATOM 718 N N . ARG A 1 92 ? -2.342 -5.927 -0.928 1.00 88.69 92 ARG A N 1
ATOM 719 C CA . ARG A 1 92 ? -2.592 -5.720 -2.354 1.00 88.69 92 ARG A CA 1
ATOM 720 C C . ARG A 1 92 ? -4.071 -5.410 -2.550 1.00 88.69 92 ARG A C 1
ATOM 722 O O . ARG A 1 92 ? -4.917 -6.180 -2.103 1.00 88.69 92 ARG A O 1
ATOM 729 N N . ILE A 1 93 ? -4.367 -4.309 -3.234 1.00 88.44 93 ILE A N 1
ATOM 730 C CA . ILE A 1 93 ? -5.716 -4.039 -3.738 1.00 88.44 93 ILE A CA 1
ATOM 731 C C . ILE A 1 93 ? -5.977 -5.037 -4.861 1.00 88.44 93 ILE A C 1
ATOM 733 O O . ILE A 1 93 ? -5.200 -5.113 -5.812 1.00 88.44 93 ILE A O 1
ATOM 737 N N . VAL A 1 94 ? -7.025 -5.839 -4.709 1.00 90.75 94 VAL A N 1
ATOM 738 C CA . VAL A 1 94 ? -7.384 -6.888 -5.673 1.00 90.75 94 VAL A CA 1
ATOM 739 C C . VAL A 1 94 ? -8.582 -6.512 -6.532 1.00 90.75 94 VAL A C 1
ATOM 741 O O . VAL A 1 94 ? -8.744 -7.096 -7.595 1.00 90.75 94 VAL A O 1
ATOM 744 N N . ASP A 1 95 ? -9.399 -5.561 -6.077 1.00 90.56 95 ASP A N 1
ATOM 745 C CA . ASP A 1 95 ? -10.630 -5.173 -6.755 1.00 90.56 95 ASP A CA 1
ATOM 746 C C . ASP A 1 95 ? -11.116 -3.788 -6.301 1.00 90.56 95 ASP A C 1
ATOM 748 O O . ASP A 1 95 ? -10.704 -3.298 -5.239 1.00 90.56 95 ASP A O 1
ATOM 752 N N . PHE A 1 96 ? -12.009 -3.193 -7.088 1.00 89.62 96 PHE A N 1
ATOM 753 C CA . PHE A 1 96 ? -12.737 -1.971 -6.757 1.00 89.62 96 PHE A CA 1
ATOM 754 C C . PHE A 1 96 ? -14.228 -2.285 -6.673 1.00 89.62 96 PHE A C 1
ATOM 756 O O . PHE A 1 96 ? -14.784 -2.960 -7.531 1.00 89.62 96 PHE A O 1
ATOM 763 N N . ASN A 1 97 ? -14.879 -1.795 -5.621 1.00 84.69 97 ASN A N 1
ATOM 764 C CA . ASN A 1 97 ? -16.326 -1.897 -5.519 1.00 84.69 97 ASN A CA 1
ATOM 765 C C . ASN A 1 97 ? -16.952 -0.671 -6.193 1.00 84.69 97 ASN A C 1
ATOM 767 O O . ASN A 1 97 ? -16.986 0.392 -5.569 1.00 84.69 97 ASN A O 1
ATOM 771 N N . ASP A 1 98 ? -17.408 -0.837 -7.434 1.00 71.31 98 ASP A N 1
ATOM 772 C CA . ASP A 1 98 ? -18.204 0.158 -8.172 1.00 71.31 98 ASP A CA 1
ATOM 773 C C . ASP A 1 98 ? -19.622 0.335 -7.592 1.00 71.31 98 ASP A C 1
ATOM 775 O O . ASP A 1 98 ? -20.190 -0.645 -7.046 1.00 71.31 98 ASP A O 1
#

Foldseek 3Di:
DPPPPPPPPPPPPPPPVVVVVVVVVVVVPPPPPPPPPPPDPQWDWDQDQVQQKIFIDRVPDGPDIDRHDAFPLPDDADPDPPSSGDHDDDDDDPDDDD